Protein AF-A0A7C6LHP3-F1 (afdb_monomer_lite)

Foldseek 3Di:
DQLQVVCVVVPDDDDDDDDDPVVVVVVCQVLQPAPVQAEDDWDADPQAIEHAQADVVVVVVCNVVVDQFRYKGQHYHADCRRSHHDNHPDWTFIWTHRGHPDDTDGDDID

Sequence (110 aa):
MAYEKYLKENGLLVTSTTMRNDEYLSFKRSLGVPEKVWSCHTALIDGYIFEGHLPVDLLAGVIDKRPEIAGIALPDMPSGSPGMPGEKTEEWIIWSFVGPDEEPVEYLRM

pLDDT: mean 95.41, std 2.58, range [79.38, 98.38]

Radius of gyration: 13.17 Å; chains: 1; bounding box: 33×33×33 Å

Secondary structure (DSSP, 8-state):
-HHHHHHHHTT---------HHHHHHHHHHTT--GGG-BS-EEEETTEEEESS--HHHHHHHHHH--SSSEEE--B--TTSTTS-S---S--EEEEESSTTSPPEEEEE-

Structure (mmCIF, N/CA/C/O backbone):
data_AF-A0A7C6LHP3-F1
#
_entry.id   AF-A0A7C6LHP3-F1
#
loop_
_atom_site.group_PDB
_atom_site.id
_atom_site.type_symbol
_atom_site.label_atom_id
_atom_site.label_alt_id
_atom_site.label_comp_id
_atom_site.label_asym_id
_atom_site.label_entity_id
_atom_site.label_seq_id
_atom_site.pdbx_PDB_ins_code
_atom_site.Cartn_x
_atom_site.Cartn_y
_atom_site.Cartn_z
_atom_site.occupancy
_atom_site.B_iso_or_equiv
_atom_site.auth_seq_id
_atom_site.auth_comp_id
_atom_site.auth_asym_id
_atom_site.auth_atom_id
_atom_site.pdbx_PDB_model_num
ATOM 1 N N . MET A 1 1 ? 9.411 1.121 11.299 1.00 79.38 1 MET A N 1
ATOM 2 C CA . MET A 1 1 ? 9.314 2.120 10.195 1.00 79.38 1 MET A CA 1
ATOM 3 C C . MET A 1 1 ? 8.373 3.264 10.600 1.00 79.38 1 MET A C 1
ATOM 5 O O . MET A 1 1 ? 7.560 3.050 11.490 1.00 79.38 1 MET A O 1
ATOM 9 N N . ALA A 1 2 ? 8.458 4.465 10.006 1.00 92.25 2 ALA A N 1
ATOM 10 C CA . ALA A 1 2 ? 7.548 5.580 10.335 1.00 92.25 2 ALA A CA 1
ATOM 11 C C . ALA A 1 2 ? 6.076 5.269 9.997 1.00 92.25 2 ALA A C 1
ATOM 13 O O . ALA A 1 2 ? 5.194 5.533 10.809 1.00 92.25 2 ALA A O 1
ATOM 14 N N . TYR A 1 3 ? 5.822 4.616 8.860 1.00 94.50 3 TYR A N 1
ATOM 15 C CA . TYR A 1 3 ? 4.478 4.166 8.487 1.00 94.50 3 TYR A CA 1
ATOM 16 C C . TYR A 1 3 ? 3.913 3.103 9.441 1.00 94.50 3 TYR A C 1
ATOM 18 O O . TYR A 1 3 ? 2.785 3.212 9.904 1.00 94.50 3 TYR A O 1
ATOM 26 N N . GLU A 1 4 ? 4.727 2.123 9.842 1.00 94.94 4 GLU A N 1
ATOM 27 C CA . GLU A 1 4 ? 4.349 1.148 10.876 1.00 94.94 4 GLU A CA 1
ATOM 28 C C . GLU A 1 4 ? 3.922 1.831 12.185 1.00 94.94 4 GLU A C 1
ATOM 30 O O . GLU A 1 4 ? 2.945 1.417 12.808 1.00 94.94 4 GLU A O 1
ATOM 35 N N . LYS A 1 5 ? 4.648 2.874 12.611 1.00 95.06 5 LYS A N 1
ATOM 36 C CA . LYS A 1 5 ? 4.285 3.652 13.799 1.00 95.06 5 LYS A CA 1
ATOM 37 C C . LYS A 1 5 ? 2.924 4.329 13.608 1.00 95.06 5 LYS A C 1
ATOM 39 O O . LYS A 1 5 ? 2.075 4.189 14.481 1.00 95.06 5 LYS A O 1
ATOM 44 N N . TYR A 1 6 ? 2.707 4.974 12.462 1.00 96.25 6 TYR A N 1
ATOM 45 C CA . TYR A 1 6 ? 1.425 5.586 12.107 1.00 96.25 6 TYR A CA 1
ATOM 46 C C . TYR A 1 6 ? 0.264 4.580 12.169 1.00 96.25 6 TYR A C 1
ATOM 48 O O . TYR A 1 6 ? -0.756 4.868 12.790 1.00 96.25 6 TYR A O 1
ATOM 56 N N . LEU A 1 7 ? 0.425 3.376 11.609 1.00 96.00 7 LEU A N 1
ATOM 57 C CA . LEU A 1 7 ? -0.605 2.333 11.673 1.00 96.00 7 LEU A CA 1
ATOM 58 C C . LEU A 1 7 ? -0.927 1.930 13.123 1.00 96.00 7 LEU A C 1
ATOM 60 O O . LEU A 1 7 ? -2.096 1.845 13.496 1.00 96.00 7 LEU A O 1
ATOM 64 N N . LYS A 1 8 ? 0.098 1.733 13.964 1.00 96.25 8 LYS A N 1
ATOM 65 C CA . LYS A 1 8 ? -0.088 1.392 15.386 1.00 96.25 8 LYS A CA 1
ATOM 66 C C . LYS A 1 8 ? -0.784 2.508 16.168 1.00 96.25 8 LYS A C 1
ATOM 68 O O . LYS A 1 8 ? -1.652 2.223 16.986 1.00 96.25 8 LYS A O 1
ATOM 73 N N . GLU A 1 9 ? -0.432 3.768 15.914 1.00 96.62 9 GLU A N 1
ATOM 74 C CA . GLU A 1 9 ? -1.068 4.937 16.545 1.00 96.62 9 GLU A CA 1
ATOM 75 C C . GLU A 1 9 ? -2.546 5.082 16.153 1.00 96.62 9 GLU A C 1
ATOM 77 O O . GLU A 1 9 ? -3.341 5.582 16.943 1.00 96.62 9 GLU A O 1
ATOM 82 N N . ASN A 1 10 ? -2.929 4.568 14.983 1.00 96.69 10 ASN A N 1
ATOM 83 C CA . ASN A 1 10 ? -4.317 4.483 14.528 1.00 96.69 10 ASN A CA 1
ATOM 84 C C . ASN A 1 10 ? -5.019 3.176 14.952 1.00 96.69 10 ASN A C 1
ATOM 86 O O . ASN A 1 10 ? -6.082 2.843 14.437 1.00 96.69 10 ASN A O 1
ATOM 90 N N . GLY A 1 11 ? -4.444 2.426 15.898 1.00 94.94 11 GLY A N 1
ATOM 91 C CA . GLY A 1 11 ? -5.091 1.270 16.522 1.00 94.94 11 GLY A CA 1
ATOM 92 C C . GLY A 1 11 ? -4.949 -0.053 15.768 1.00 94.94 11 GLY A C 1
ATOM 93 O O . GLY A 1 11 ? -5.560 -1.040 16.179 1.00 94.94 11 GLY A O 1
ATOM 94 N N . LEU A 1 12 ? -4.139 -0.118 14.705 1.00 94.69 12 LEU A N 1
ATOM 95 C CA . LEU A 1 12 ? -3.868 -1.380 14.018 1.00 94.69 12 LEU A CA 1
ATOM 96 C C . LEU A 1 12 ? -2.828 -2.209 14.782 1.00 94.69 12 LEU A C 1
ATOM 98 O O . LEU A 1 12 ? -1.798 -1.708 15.242 1.00 94.69 12 LEU A O 1
ATOM 102 N N . LEU A 1 13 ? -3.058 -3.520 14.850 1.00 94.38 13 LEU A N 1
ATOM 103 C CA . LEU A 1 13 ? -2.038 -4.478 15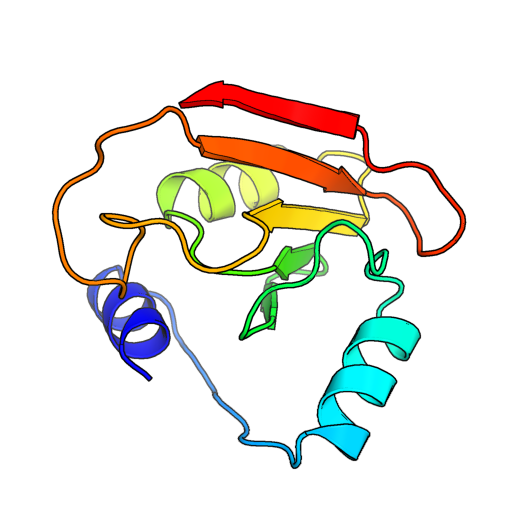.267 1.00 94.38 13 LEU A CA 1
ATOM 104 C C . LEU A 1 13 ? -1.115 -4.757 14.082 1.00 94.38 13 LEU A C 1
ATOM 106 O O . LEU A 1 13 ? -1.552 -5.286 13.064 1.00 94.38 13 LEU A O 1
ATOM 110 N N . VAL A 1 14 ? 0.162 -4.397 14.213 1.00 95.31 14 VAL A N 1
ATOM 111 C CA . VAL A 1 14 ? 1.129 -4.492 13.112 1.00 95.31 14 VAL A CA 1
ATOM 112 C C . VAL A 1 14 ? 2.288 -5.401 13.485 1.00 95.31 14 VAL A C 1
ATOM 114 O O . VAL A 1 14 ? 2.976 -5.176 14.484 1.00 95.31 14 VAL A O 1
ATOM 117 N N . THR A 1 15 ? 2.542 -6.385 12.626 1.00 95.44 15 THR A N 1
ATOM 118 C CA . THR A 1 15 ? 3.777 -7.169 12.598 1.00 95.44 15 THR A CA 1
ATOM 119 C C . THR A 1 15 ? 4.561 -6.785 11.351 1.00 95.44 15 THR A C 1
ATOM 121 O O . THR A 1 15 ? 4.008 -6.757 10.256 1.00 95.44 15 THR A O 1
ATOM 124 N N . SER A 1 16 ? 5.841 -6.463 11.518 1.00 93.56 16 SER A N 1
ATOM 125 C CA . SER A 1 16 ? 6.727 -6.060 10.428 1.00 93.56 16 SER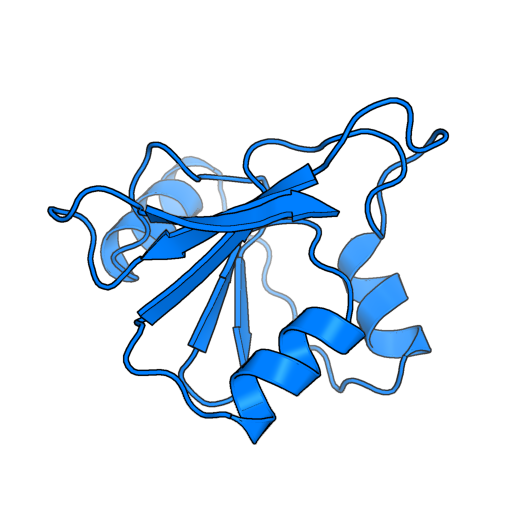 A CA 1
ATOM 126 C C . SER A 1 16 ? 7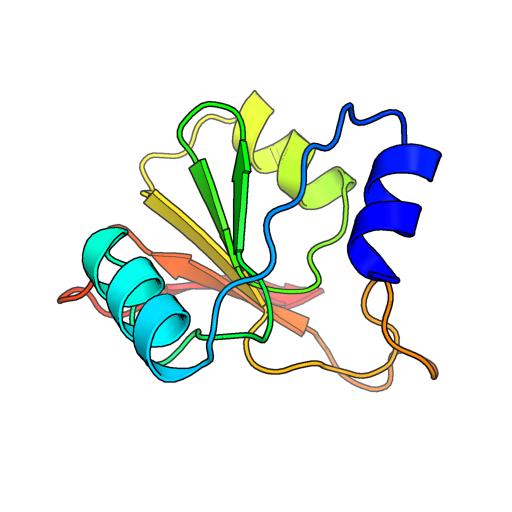.847 -7.080 10.245 1.00 93.56 16 SER A C 1
ATOM 128 O O . SER A 1 16 ? 8.300 -7.720 11.194 1.00 93.56 16 SER A O 1
ATOM 130 N N . THR A 1 17 ? 8.281 -7.263 9.002 1.00 94.81 17 THR A N 1
ATOM 131 C CA . THR A 1 17 ? 9.446 -8.079 8.648 1.00 94.81 17 THR A CA 1
ATOM 132 C C . THR A 1 17 ? 10.301 -7.277 7.685 1.00 94.81 17 THR A C 1
ATOM 134 O O . THR A 1 17 ? 9.807 -6.777 6.678 1.00 94.81 17 THR A O 1
ATOM 137 N N . THR A 1 18 ? 11.581 -7.125 8.014 1.00 94.12 18 THR A N 1
ATOM 138 C CA . THR A 1 18 ? 12.547 -6.459 7.139 1.00 94.12 18 THR A CA 1
ATOM 139 C C . THR A 1 18 ? 13.168 -7.497 6.219 1.00 94.12 18 THR A C 1
ATOM 141 O O . THR A 1 18 ? 13.729 -8.481 6.695 1.00 94.12 18 THR A O 1
ATOM 144 N N . MET A 1 19 ? 13.097 -7.249 4.916 1.00 94.06 19 MET A N 1
ATOM 145 C CA . MET A 1 19 ? 13.667 -8.109 3.878 1.00 94.06 19 MET A CA 1
ATOM 146 C C . MET A 1 19 ? 14.845 -7.405 3.204 1.00 94.06 19 MET A C 1
ATOM 148 O O . MET A 1 19 ? 14.932 -6.172 3.205 1.00 94.06 19 MET A O 1
ATOM 152 N N . ARG A 1 20 ? 15.758 -8.179 2.607 1.00 95.94 20 ARG A N 1
ATOM 153 C CA . ARG A 1 20 ? 16.776 -7.599 1.715 1.00 95.94 20 ARG A CA 1
ATOM 154 C C . ARG A 1 20 ? 16.105 -7.113 0.429 1.00 95.94 20 ARG A C 1
ATOM 156 O O . ARG A 1 20 ? 15.051 -7.612 0.057 1.00 95.94 20 ARG A O 1
ATOM 163 N N . ASN A 1 21 ? 16.704 -6.147 -0.263 1.00 93.25 21 ASN A N 1
ATOM 164 C CA . ASN A 1 21 ? 16.053 -5.511 -1.413 1.00 93.25 21 ASN A CA 1
ATOM 165 C C . ASN A 1 21 ? 15.694 -6.510 -2.533 1.00 93.25 21 ASN A C 1
ATOM 167 O O . ASN A 1 21 ? 14.576 -6.512 -3.024 1.00 93.25 21 ASN A O 1
ATOM 171 N N . ASP A 1 22 ? 16.614 -7.401 -2.905 1.00 94.81 22 ASP A N 1
ATOM 172 C CA . ASP A 1 22 ? 16.400 -8.451 -3.913 1.00 94.81 22 ASP A CA 1
ATOM 173 C C . ASP A 1 22 ? 15.261 -9.413 -3.541 1.00 94.81 22 ASP A C 1
ATOM 175 O O . ASP A 1 22 ? 14.401 -9.749 -4.362 1.00 94.81 22 ASP A O 1
ATOM 179 N N . GLU A 1 23 ? 15.242 -9.819 -2.275 1.00 96.06 23 GLU A N 1
ATOM 180 C CA . GLU A 1 23 ? 14.204 -10.660 -1.689 1.00 96.06 23 GLU A CA 1
ATOM 181 C C . GLU A 1 23 ? 12.847 -9.948 -1.705 1.00 96.06 23 GLU A C 1
ATOM 183 O O . GLU A 1 23 ? 11.836 -10.527 -2.094 1.00 96.06 23 GLU A O 1
ATOM 188 N N . TYR A 1 24 ? 12.840 -8.663 -1.363 1.00 96.00 24 TYR A N 1
ATOM 189 C CA . TYR A 1 24 ? 11.637 -7.857 -1.277 1.00 96.00 24 TYR A CA 1
ATOM 190 C C . TYR A 1 24 ? 11.002 -7.580 -2.645 1.00 96.00 24 TYR A C 1
ATOM 192 O O . TYR A 1 24 ? 9.789 -7.706 -2.804 1.00 96.00 24 TYR A O 1
ATOM 200 N N . LEU A 1 25 ? 11.809 -7.281 -3.667 1.00 95.19 25 LEU A N 1
ATOM 201 C CA . LEU A 1 25 ? 11.312 -7.143 -5.040 1.00 95.19 25 LEU A CA 1
ATOM 202 C C . LEU A 1 25 ? 10.731 -8.468 -5.555 1.00 95.19 25 LEU A C 1
ATOM 204 O O . LEU A 1 25 ? 9.716 -8.479 -6.249 1.00 95.19 25 LEU A O 1
ATOM 208 N N . SER A 1 26 ? 11.346 -9.597 -5.196 1.00 96.06 26 SER A N 1
ATOM 209 C CA . SER A 1 26 ? 10.812 -10.925 -5.524 1.00 96.06 26 SER A CA 1
ATOM 210 C C . SER A 1 26 ? 9.495 -11.199 -4.788 1.00 96.06 26 SER A C 1
ATOM 212 O O . SER A 1 26 ? 8.555 -11.724 -5.383 1.00 96.06 26 SER A O 1
ATOM 214 N N . PHE A 1 27 ? 9.391 -10.774 -3.527 1.00 96.44 27 PHE A N 1
ATOM 215 C CA . PHE A 1 27 ? 8.172 -10.872 -2.731 1.00 96.44 27 PHE A CA 1
ATOM 216 C C . PHE A 1 27 ? 7.016 -10.067 -3.343 1.00 96.44 27 PHE A C 1
ATOM 218 O O . PHE A 1 27 ? 5.943 -10.627 -3.560 1.00 96.44 27 PHE A O 1
ATOM 225 N N . LYS A 1 28 ? 7.239 -8.806 -3.735 1.00 96.19 28 LYS A N 1
ATOM 226 C CA . LYS A 1 28 ? 6.229 -7.986 -4.434 1.00 96.19 28 LYS A CA 1
ATOM 227 C C . LYS A 1 28 ? 5.696 -8.646 -5.703 1.00 96.19 28 LYS A C 1
ATOM 229 O O . LYS A 1 28 ? 4.486 -8.681 -5.914 1.00 96.19 28 LYS A O 1
ATOM 234 N N . ARG A 1 29 ? 6.590 -9.213 -6.522 1.00 95.62 29 ARG A N 1
ATOM 235 C CA . ARG A 1 29 ? 6.197 -9.967 -7.724 1.00 95.62 29 ARG A CA 1
ATOM 236 C C . ARG A 1 29 ? 5.353 -11.183 -7.367 1.00 95.62 29 ARG A C 1
ATOM 238 O O . ARG A 1 29 ? 4.343 -11.425 -8.012 1.00 95.62 29 ARG A O 1
ATOM 245 N N . SER A 1 30 ? 5.735 -11.916 -6.320 1.00 95.50 30 SER A N 1
ATOM 246 C CA . SER A 1 30 ? 4.975 -13.087 -5.863 1.00 95.50 30 SER A CA 1
ATOM 247 C C . SER A 1 30 ? 3.580 -12.739 -5.331 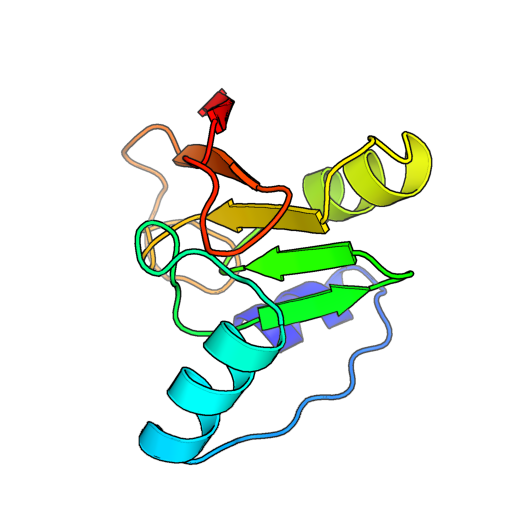1.00 95.50 30 SER A C 1
ATOM 249 O O . SER A 1 30 ? 2.674 -13.558 -5.435 1.00 95.50 30 SER A O 1
ATOM 251 N N . LEU A 1 31 ? 3.395 -11.518 -4.817 1.00 95.94 31 LEU A N 1
ATOM 252 C CA . LEU A 1 31 ? 2.092 -10.974 -4.428 1.00 95.94 31 LEU A CA 1
ATOM 253 C C . LEU A 1 31 ? 1.267 -10.465 -5.619 1.00 95.94 31 LEU A C 1
ATOM 255 O O . LEU A 1 31 ? 0.110 -10.100 -5.440 1.00 95.94 31 LEU A O 1
ATOM 259 N N . GLY A 1 32 ? 1.842 -10.410 -6.820 1.00 95.81 32 GLY A N 1
ATOM 260 C CA . GLY A 1 32 ? 1.155 -9.894 -7.997 1.00 95.81 32 GLY A CA 1
ATOM 261 C C . GLY A 1 32 ? 1.023 -8.371 -8.026 1.00 95.81 32 GLY A C 1
ATOM 262 O O . GLY A 1 32 ? 0.145 -7.863 -8.716 1.00 95.81 32 GLY A O 1
ATOM 263 N N . VAL A 1 33 ? 1.864 -7.634 -7.291 1.00 97.31 33 VAL A N 1
ATOM 264 C CA . VAL A 1 33 ? 1.858 -6.163 -7.332 1.00 97.31 33 VAL A CA 1
ATOM 265 C C . VAL A 1 33 ? 2.513 -5.694 -8.635 1.00 97.31 33 VAL A C 1
ATOM 267 O O . VAL A 1 33 ? 3.699 -5.986 -8.831 1.00 97.31 33 VAL A O 1
ATOM 270 N N . PRO A 1 34 ? 1.815 -4.940 -9.504 1.00 97.19 34 PRO A N 1
ATOM 271 C CA . PRO A 1 34 ? 2.397 -4.433 -10.744 1.00 97.19 34 PRO A CA 1
ATOM 272 C C . PRO A 1 34 ? 3.586 -3.510 -10.478 1.00 97.19 34 PRO A C 1
ATOM 274 O O . PRO A 1 34 ? 3.510 -2.618 -9.633 1.00 97.19 34 PRO A O 1
ATOM 277 N N . GLU A 1 35 ? 4.675 -3.674 -11.236 1.00 95.75 35 GLU A N 1
ATOM 278 C CA . GLU A 1 35 ? 5.914 -2.904 -11.016 1.00 95.75 35 GLU A CA 1
ATOM 279 C C . GLU A 1 35 ? 5.703 -1.386 -11.135 1.00 95.75 35 GLU A C 1
ATOM 281 O O . GLU A 1 35 ? 6.377 -0.605 -10.466 1.00 95.75 35 GLU A O 1
ATOM 286 N N . LYS A 1 36 ? 4.719 -0.964 -11.940 1.00 95.81 36 LYS A N 1
ATOM 287 C CA . LYS A 1 36 ? 4.364 0.446 -12.171 1.00 95.81 36 LYS A CA 1
ATOM 288 C C . LYS A 1 36 ? 3.866 1.177 -10.925 1.00 95.81 36 LYS A C 1
ATOM 290 O O . LYS A 1 36 ? 3.873 2.402 -10.916 1.00 95.81 36 LYS A O 1
ATOM 295 N N . VAL A 1 37 ? 3.404 0.445 -9.912 1.00 97.19 37 VAL A N 1
ATOM 296 C CA . VAL A 1 37 ? 2.817 1.031 -8.699 1.00 97.19 37 VAL A CA 1
ATOM 297 C C . VAL A 1 37 ? 3.603 0.692 -7.438 1.00 97.19 37 VAL A C 1
ATOM 299 O O . VAL A 1 37 ? 3.086 0.817 -6.332 1.00 97.19 37 VAL A O 1
ATOM 302 N N . TRP A 1 38 ? 4.857 0.261 -7.588 1.00 97.00 38 TRP A N 1
ATOM 303 C CA . TRP A 1 38 ? 5.691 -0.092 -6.448 1.00 97.00 38 TRP A CA 1
ATOM 304 C C . TRP A 1 38 ? 6.051 1.102 -5.560 1.00 97.00 38 TRP A C 1
ATOM 306 O O . TRP A 1 38 ? 6.269 2.228 -6.002 1.00 97.00 38 TRP A O 1
ATOM 316 N N . SER A 1 39 ? 6.166 0.796 -4.274 1.00 95.81 39 SER A N 1
ATOM 317 C CA . SER A 1 39 ? 6.591 1.678 -3.197 1.00 95.81 39 SER A CA 1
ATOM 318 C C . SER A 1 39 ? 7.551 0.937 -2.249 1.00 95.81 39 SER A C 1
ATOM 320 O O . SER A 1 39 ? 7.932 -0.223 -2.456 1.00 95.81 39 SER A O 1
ATOM 322 N N . CYS A 1 40 ? 7.981 1.606 -1.181 1.00 94.50 40 CYS A N 1
ATOM 323 C CA . CYS A 1 40 ? 9.028 1.128 -0.281 1.00 94.50 40 CYS A CA 1
ATOM 324 C C . CYS A 1 40 ? 8.580 0.005 0.672 1.00 94.50 40 CYS A C 1
ATOM 326 O O . CYS A 1 40 ? 9.421 -0.758 1.142 1.00 94.50 40 CYS A O 1
ATOM 328 N N . HIS A 1 41 ? 7.282 -0.141 0.944 1.00 95.62 41 HIS A N 1
ATOM 329 C CA . HIS A 1 41 ? 6.722 -1.180 1.817 1.00 95.62 41 HIS A CA 1
ATOM 330 C C . HIS A 1 41 ? 5.367 -1.680 1.283 1.00 95.62 41 HIS A C 1
ATOM 332 O O . HIS A 1 41 ? 4.691 -0.976 0.534 1.00 95.62 41 HIS A O 1
ATOM 338 N N . THR A 1 42 ? 4.991 -2.892 1.683 1.00 96.81 42 THR A N 1
ATOM 339 C CA . THR A 1 42 ? 3.716 -3.531 1.353 1.00 96.81 42 THR A CA 1
ATOM 340 C C . THR A 1 42 ? 3.089 -4.002 2.660 1.00 96.81 42 THR A C 1
ATOM 342 O O . THR A 1 42 ? 3.745 -4.681 3.452 1.00 96.81 42 THR A O 1
ATOM 345 N N . ALA A 1 43 ? 1.834 -3.640 2.899 1.00 96.88 43 ALA A N 1
ATOM 346 C CA . ALA A 1 43 ? 1.025 -4.143 3.997 1.00 96.88 43 ALA A CA 1
ATOM 347 C C . ALA A 1 43 ? -0.003 -5.146 3.460 1.00 96.88 43 ALA A C 1
ATOM 349 O O . ALA A 1 43 ? -0.637 -4.917 2.434 1.00 96.88 43 ALA A O 1
ATOM 350 N N . LEU A 1 44 ? -0.165 -6.264 4.165 1.00 97.12 44 LEU A N 1
ATOM 351 C CA . LEU A 1 44 ? -1.173 -7.279 3.868 1.00 97.12 44 LEU A CA 1
ATOM 352 C C . LEU A 1 44 ? -2.207 -7.249 4.986 1.00 97.12 44 LEU A C 1
ATOM 354 O O . LEU A 1 44 ? -1.861 -7.496 6.143 1.00 97.12 44 LEU A O 1
ATOM 358 N N . ILE A 1 45 ? -3.455 -6.918 4.661 1.00 96.12 45 ILE A N 1
ATOM 359 C CA . ILE A 1 45 ? -4.526 -6.793 5.655 1.00 96.12 45 ILE A CA 1
ATOM 360 C C . ILE A 1 45 ? -5.791 -7.426 5.085 1.00 96.12 45 ILE A C 1
ATOM 362 O O . ILE A 1 45 ? -6.266 -7.024 4.029 1.00 96.12 45 ILE A O 1
ATOM 366 N N . ASP A 1 46 ? -6.335 -8.416 5.795 1.00 94.31 46 ASP A N 1
ATOM 367 C CA . ASP A 1 46 ? -7.638 -9.026 5.491 1.00 94.31 46 ASP A CA 1
ATOM 368 C C . ASP A 1 46 ? -7.786 -9.526 4.035 1.00 94.31 46 ASP A C 1
ATOM 370 O O . ASP A 1 46 ? -8.828 -9.387 3.397 1.00 94.31 46 ASP A O 1
ATOM 374 N N . GLY A 1 47 ? -6.699 -10.085 3.494 1.00 95.06 47 GLY A N 1
ATOM 375 C CA . GLY A 1 47 ? -6.631 -10.597 2.121 1.00 95.06 47 GLY A CA 1
ATOM 376 C C . GLY A 1 47 ? -6.324 -9.549 1.046 1.00 95.06 47 GLY A C 1
ATOM 377 O O . GLY A 1 47 ? -6.118 -9.938 -0.098 1.00 95.06 47 GLY A O 1
ATOM 378 N N . TYR A 1 48 ? -6.234 -8.263 1.397 1.00 98.00 48 TYR A N 1
ATOM 379 C CA . TYR A 1 48 ? -5.871 -7.182 0.478 1.00 98.00 48 TYR A CA 1
ATOM 380 C C . TYR A 1 48 ? -4.404 -6.783 0.589 1.00 98.00 48 TYR A C 1
ATOM 382 O O . TYR A 1 48 ? -3.783 -6.870 1.656 1.00 98.00 48 TYR A O 1
ATOM 390 N N . ILE A 1 49 ? -3.880 -6.282 -0.528 1.00 98.31 49 ILE A N 1
ATOM 391 C CA . ILE A 1 49 ? -2.541 -5.715 -0.634 1.00 98.31 49 ILE A CA 1
ATOM 392 C C . ILE A 1 49 ? -2.631 -4.186 -0.606 1.00 98.31 49 ILE A C 1
ATOM 394 O O . ILE A 1 49 ? -3.359 -3.568 -1.379 1.00 98.31 49 ILE A O 1
ATOM 398 N N . PHE A 1 50 ? -1.857 -3.572 0.279 1.00 98.19 50 PHE A N 1
ATOM 399 C CA . PHE A 1 50 ? -1.754 -2.127 0.427 1.00 98.19 50 PHE A CA 1
ATOM 400 C C . PHE A 1 50 ? -0.305 -1.714 0.212 1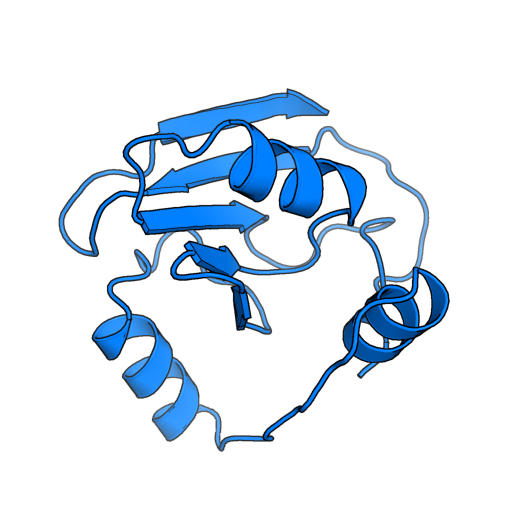.00 98.19 50 PHE A C 1
ATOM 402 O O . PHE A 1 50 ? 0.578 -2.023 1.011 1.00 98.19 50 PHE A O 1
ATOM 409 N N . GLU A 1 51 ? -0.058 -1.059 -0.909 1.00 97.94 51 GLU A N 1
ATOM 410 C CA . GLU A 1 51 ? 1.277 -0.747 -1.391 1.00 97.94 51 GLU A CA 1
ATOM 411 C C . GLU A 1 51 ? 1.601 0.730 -1.125 1.00 97.94 51 GLU A C 1
ATOM 413 O O . GLU A 1 51 ? 0.935 1.631 -1.634 1.00 97.94 51 GLU A O 1
ATOM 418 N N . GLY A 1 52 ? 2.626 0.979 -0.310 1.00 97.06 52 GLY A N 1
ATOM 419 C CA . GLY A 1 52 ? 3.079 2.327 0.028 1.00 97.06 52 GLY A CA 1
ATOM 420 C C . GLY A 1 52 ? 2.294 3.044 1.128 1.00 97.06 52 GLY A C 1
ATOM 421 O O . GLY A 1 52 ? 1.533 2.459 1.898 1.00 97.06 52 GLY A O 1
ATOM 422 N N . HIS A 1 53 ? 2.530 4.353 1.218 1.00 97.12 53 HIS A N 1
ATOM 423 C CA . HIS A 1 53 ? 2.152 5.210 2.345 1.00 97.12 53 HIS A CA 1
ATOM 424 C C . HIS A 1 53 ? 0.665 5.615 2.331 1.00 97.12 53 HIS A C 1
ATOM 426 O O . HIS A 1 53 ? 0.319 6.785 2.195 1.00 97.12 53 HIS A O 1
ATOM 432 N N . LEU A 1 54 ? -0.237 4.645 2.465 1.00 97.06 54 LEU A N 1
ATOM 433 C CA . LEU A 1 54 ? -1.684 4.860 2.364 1.00 97.06 54 LEU A CA 1
ATOM 434 C C . LEU A 1 54 ? -2.315 5.302 3.707 1.00 97.06 54 LEU A C 1
ATOM 436 O O . LEU A 1 54 ? -1.990 4.729 4.749 1.00 97.06 54 LEU A O 1
ATOM 440 N N . PRO A 1 55 ? -3.243 6.276 3.734 1.00 96.56 55 PRO A N 1
ATOM 441 C CA . PRO A 1 55 ? -3.969 6.646 4.956 1.00 96.56 55 PRO A CA 1
ATOM 442 C C . PRO A 1 55 ? -4.837 5.506 5.503 1.00 96.56 55 PRO A C 1
ATOM 444 O O . PRO A 1 55 ? -5.449 4.776 4.725 1.00 96.56 55 PRO A O 1
ATOM 447 N N . VAL A 1 56 ? -4.959 5.378 6.831 1.00 96.88 56 VAL A N 1
ATOM 448 C CA . VAL A 1 56 ? -5.752 4.292 7.450 1.00 96.88 56 VAL A CA 1
ATOM 449 C C . VAL A 1 56 ? -7.224 4.301 7.050 1.00 96.88 56 VAL A C 1
ATOM 451 O O . VAL A 1 56 ? -7.800 3.231 6.876 1.00 96.88 56 VAL A O 1
ATOM 454 N N . ASP A 1 57 ? -7.813 5.477 6.830 1.00 95.94 57 ASP A N 1
ATOM 455 C CA . ASP A 1 57 ? -9.214 5.605 6.409 1.00 95.94 57 ASP A CA 1
ATOM 456 C C . ASP A 1 57 ? -9.453 4.945 5.047 1.00 95.94 57 ASP A C 1
ATOM 458 O O . ASP A 1 57 ? -10.504 4.354 4.794 1.00 95.94 57 ASP A O 1
ATOM 462 N N . LEU A 1 58 ? -8.445 4.998 4.174 1.00 96.69 58 LEU A N 1
ATOM 463 C CA . LEU A 1 58 ? -8.489 4.365 2.867 1.00 96.69 58 LEU A CA 1
ATOM 464 C C . LEU A 1 58 ? -8.357 2.840 2.978 1.00 96.69 58 LEU A C 1
ATOM 466 O O . LEU A 1 58 ? -9.091 2.120 2.301 1.00 96.69 58 LEU A O 1
ATOM 470 N N . LEU A 1 59 ? -7.486 2.350 3.870 1.00 97.19 59 LEU A N 1
ATOM 471 C CA . LEU A 1 59 ? -7.385 0.917 4.178 1.00 97.19 59 LEU A CA 1
ATOM 472 C C . LEU A 1 59 ? -8.728 0.386 4.697 1.00 97.19 59 LEU A C 1
ATOM 474 O O . LEU A 1 59 ? -9.250 -0.604 4.187 1.00 97.19 59 LEU A O 1
ATOM 478 N N . ALA A 1 60 ? -9.312 1.088 5.673 1.00 96.56 60 ALA A N 1
ATOM 479 C CA . ALA A 1 60 ? -10.597 0.744 6.268 1.00 96.56 60 ALA A CA 1
ATOM 480 C C . ALA A 1 60 ? -11.720 0.741 5.223 1.00 96.56 60 ALA A C 1
ATOM 482 O O . ALA A 1 60 ? -12.514 -0.194 5.183 1.00 96.56 60 ALA A O 1
ATOM 483 N N . GLY A 1 61 ? -11.749 1.735 4.330 1.00 97.06 61 GLY A N 1
ATOM 484 C CA . GLY A 1 61 ? -12.734 1.807 3.254 1.00 97.06 61 GLY A CA 1
ATOM 485 C C . GLY A 1 61 ? -12.660 0.638 2.266 1.00 97.06 61 GLY A C 1
ATOM 486 O O . GLY A 1 61 ? -13.702 0.173 1.810 1.00 97.06 61 GLY A O 1
ATOM 487 N N . VAL A 1 62 ? -11.460 0.142 1.940 1.00 97.62 62 VAL A N 1
ATOM 488 C CA . VAL A 1 62 ? -11.298 -1.063 1.103 1.00 97.62 62 VAL A CA 1
ATOM 489 C C . VAL A 1 62 ? -11.774 -2.309 1.848 1.00 97.62 62 VAL A C 1
ATOM 491 O O . VAL A 1 62 ? -12.522 -3.105 1.285 1.00 97.62 62 VAL A O 1
ATOM 494 N N . ILE A 1 63 ? -11.397 -2.460 3.118 1.00 97.12 63 ILE A N 1
ATOM 495 C CA . ILE A 1 63 ? -11.777 -3.620 3.939 1.00 97.12 63 ILE A CA 1
ATOM 496 C C . ILE A 1 63 ? -13.296 -3.687 4.153 1.00 97.12 63 ILE A C 1
ATOM 498 O O . ILE A 1 63 ? -13.873 -4.770 4.096 1.00 97.12 63 ILE A O 1
ATOM 502 N N . ASP A 1 64 ? -13.945 -2.541 4.362 1.00 97.50 64 ASP A N 1
ATOM 503 C CA . ASP A 1 64 ? -15.394 -2.441 4.559 1.00 97.50 64 ASP A CA 1
ATOM 504 C C . ASP A 1 64 ? -16.170 -2.734 3.267 1.00 97.50 64 ASP A C 1
ATOM 506 O O . ASP A 1 64 ? -17.079 -3.563 3.246 1.00 97.50 64 ASP A O 1
ATOM 510 N N . LYS A 1 65 ? -15.774 -2.102 2.155 1.00 97.38 65 LYS A N 1
ATOM 511 C CA . LYS A 1 65 ? -16.481 -2.238 0.871 1.00 97.38 65 LYS A CA 1
ATOM 512 C C . LYS A 1 65 ? -16.197 -3.549 0.148 1.00 97.38 65 LYS A C 1
ATOM 514 O O . LYS A 1 65 ? -16.976 -3.919 -0.725 1.00 97.38 65 LYS A O 1
ATOM 519 N N . ARG A 1 66 ? -15.077 -4.206 0.464 1.00 96.75 66 ARG A N 1
ATOM 520 C CA . ARG A 1 66 ? -14.587 -5.427 -0.192 1.00 96.75 66 ARG A CA 1
ATOM 521 C C . ARG A 1 66 ? -14.657 -5.369 -1.734 1.00 96.75 66 ARG A C 1
ATOM 523 O O . ARG A 1 66 ? -15.309 -6.218 -2.343 1.00 96.75 66 ARG A O 1
ATOM 530 N N . PRO A 1 67 ? -14.032 -4.374 -2.393 1.00 97.19 67 PRO A N 1
ATOM 531 C CA . PRO A 1 67 ? -14.028 -4.306 -3.852 1.00 97.19 67 PRO A CA 1
ATOM 532 C C . PRO A 1 67 ? -13.321 -5.523 -4.471 1.00 97.19 67 PRO A C 1
ATOM 534 O O . PRO A 1 67 ? -12.440 -6.125 -3.852 1.00 97.19 67 PRO A O 1
ATOM 537 N N . GLU A 1 68 ? -13.687 -5.852 -5.712 1.00 96.69 68 GLU A N 1
ATOM 538 C CA . GLU A 1 68 ? -13.104 -6.948 -6.499 1.00 96.69 68 GLU A CA 1
ATOM 539 C C . GLU A 1 68 ? -11.745 -6.531 -7.094 1.00 96.69 68 GLU A C 1
ATOM 541 O O . GLU A 1 68 ? -11.587 -6.334 -8.294 1.00 96.69 68 GLU A O 1
ATOM 546 N N . ILE A 1 69 ? -10.771 -6.312 -6.209 1.00 97.50 69 ILE A N 1
ATOM 547 C CA . ILE A 1 69 ? -9.380 -5.956 -6.515 1.00 97.50 69 ILE A CA 1
ATOM 548 C C . ILE A 1 69 ? -8.442 -6.776 -5.628 1.00 97.50 69 ILE A C 1
ATOM 550 O O . ILE A 1 69 ? -8.832 -7.209 -4.545 1.00 97.50 69 ILE A O 1
ATOM 554 N N . ALA A 1 70 ? -7.191 -6.952 -6.048 1.00 97.69 70 ALA A N 1
ATOM 555 C CA . ALA A 1 70 ? -6.160 -7.548 -5.200 1.00 97.69 70 ALA A CA 1
ATOM 556 C C . ALA A 1 70 ? -5.598 -6.528 -4.199 1.00 97.69 70 ALA A C 1
ATOM 558 O O . ALA A 1 70 ? -5.256 -6.872 -3.065 1.00 97.69 70 ALA A O 1
ATOM 559 N N . GLY A 1 71 ? -5.518 -5.259 -4.599 1.00 98.06 71 GLY A N 1
ATOM 560 C CA . GLY A 1 71 ? -4.974 -4.221 -3.741 1.00 98.06 71 GLY A CA 1
ATOM 561 C C . GLY A 1 71 ? -5.065 -2.813 -4.298 1.00 98.06 71 GLY A C 1
ATOM 562 O O . GLY A 1 71 ? -5.527 -2.585 -5.418 1.00 98.06 71 GLY A O 1
ATOM 563 N N . ILE A 1 72 ? -4.599 -1.871 -3.480 1.00 98.38 72 ILE A N 1
ATOM 564 C CA . ILE A 1 72 ? -4.394 -0.474 -3.858 1.00 98.38 72 ILE A CA 1
ATOM 565 C C . ILE A 1 72 ? -2.964 -0.032 -3.559 1.00 98.38 72 ILE A C 1
ATOM 567 O O . ILE A 1 72 ? -2.298 -0.584 -2.681 1.00 98.38 72 ILE A O 1
ATOM 571 N N . ALA A 1 73 ? -2.503 0.982 -4.280 1.00 98.19 73 ALA A N 1
ATOM 572 C CA . ALA A 1 73 ? -1.144 1.476 -4.215 1.00 98.19 73 ALA A CA 1
ATOM 573 C C . ALA A 1 73 ? -1.079 3.002 -4.242 1.00 98.19 73 ALA A C 1
ATOM 575 O O . ALA A 1 73 ? -1.773 3.651 -5.029 1.00 98.19 73 ALA A O 1
ATOM 576 N N . LEU A 1 74 ? -0.188 3.553 -3.420 1.00 97.75 74 LEU A N 1
ATOM 577 C CA . LEU A 1 74 ? 0.375 4.886 -3.586 1.00 97.75 74 LEU A CA 1
ATOM 578 C C . LEU A 1 74 ? 1.840 4.716 -4.022 1.00 97.75 74 LEU A C 1
ATOM 580 O O . LEU A 1 74 ? 2.680 4.404 -3.171 1.00 97.75 74 LEU A O 1
ATOM 584 N N . PRO A 1 75 ? 2.142 4.872 -5.325 1.00 96.19 75 PRO A N 1
ATOM 585 C CA . PRO A 1 75 ? 3.485 4.663 -5.853 1.00 96.19 75 PRO A CA 1
ATOM 586 C C . PRO A 1 75 ? 4.504 5.626 -5.242 1.00 96.19 75 PRO A C 1
ATOM 588 O O . PRO A 1 75 ? 4.153 6.706 -4.759 1.00 96.19 75 PRO A O 1
ATOM 591 N N . ASP A 1 76 ? 5.776 5.237 -5.301 1.00 93.56 76 ASP A N 1
ATOM 592 C CA . ASP A 1 76 ? 6.895 6.022 -4.780 1.00 93.56 76 ASP A CA 1
ATOM 593 C C . ASP A 1 76 ? 6.732 6.348 -3.284 1.00 93.56 76 ASP A C 1
ATOM 595 O O . ASP A 1 76 ? 6.406 5.476 -2.476 1.00 93.56 76 ASP A O 1
ATOM 599 N N . MET A 1 77 ? 7.047 7.578 -2.877 1.00 93.31 77 MET A N 1
ATOM 600 C CA . MET A 1 77 ? 6.998 8.046 -1.491 1.00 93.31 77 MET A CA 1
ATOM 601 C C . MET A 1 77 ? 6.673 9.552 -1.454 1.00 93.31 77 MET A C 1
ATOM 603 O O . MET A 1 77 ? 7.547 10.363 -1.127 1.00 93.31 77 MET A O 1
ATOM 607 N N . PRO A 1 78 ? 5.451 9.964 -1.838 1.00 93.75 78 PRO A N 1
ATOM 608 C CA . PRO A 1 78 ? 5.109 11.378 -1.945 1.00 93.75 78 PRO A CA 1
ATOM 609 C C . PRO A 1 78 ? 5.153 12.085 -0.583 1.00 93.75 78 PRO A C 1
ATOM 611 O O . PRO A 1 78 ? 4.789 11.519 0.453 1.00 93.75 78 PRO A O 1
ATOM 614 N N . SER A 1 79 ? 5.587 13.348 -0.592 1.00 93.31 79 SER A N 1
ATOM 615 C CA . SER A 1 79 ? 5.650 14.207 0.599 1.00 93.31 79 SER A CA 1
ATOM 616 C C . SER A 1 79 ? 4.280 14.359 1.264 1.00 93.31 79 SER A C 1
ATOM 618 O O . SER A 1 79 ? 3.243 14.403 0.596 1.00 93.31 79 SER A O 1
ATOM 620 N N . GLY A 1 80 ? 4.277 14.427 2.596 1.00 93.06 80 GLY A N 1
ATOM 621 C CA . GLY A 1 80 ? 3.066 14.555 3.408 1.00 93.06 80 GLY A CA 1
ATOM 622 C C . GLY A 1 80 ? 2.198 13.296 3.487 1.00 93.06 80 GLY A C 1
ATOM 623 O O . GLY A 1 80 ? 1.203 13.302 4.214 1.00 93.06 80 GLY A O 1
ATOM 624 N N . SER A 1 81 ? 2.542 12.220 2.768 1.00 95.19 81 SER A N 1
ATOM 625 C CA . SER A 1 81 ? 1.878 10.927 2.954 1.00 95.19 81 SER A CA 1
ATOM 626 C C . SER A 1 81 ? 2.203 10.354 4.341 1.00 95.19 81 SER A C 1
ATOM 628 O O . SER A 1 81 ? 3.245 10.678 4.918 1.00 95.19 81 SER A O 1
ATOM 630 N N . PRO A 1 82 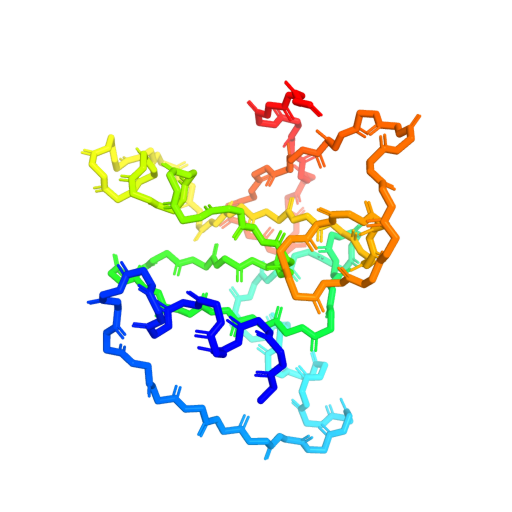? 1.325 9.531 4.939 1.00 95.25 82 PRO A N 1
ATOM 631 C CA . PRO A 1 82 ? 1.547 8.987 6.272 1.00 95.25 82 PRO A CA 1
ATOM 632 C C . PRO A 1 82 ? 2.930 8.354 6.457 1.00 95.25 82 PRO A C 1
ATOM 634 O O . PRO A 1 82 ? 3.309 7.425 5.756 1.00 95.25 82 PRO A O 1
ATOM 637 N N . GLY A 1 83 ? 3.705 8.832 7.430 1.00 92.44 83 GLY A N 1
ATOM 638 C CA . GLY A 1 83 ? 5.068 8.347 7.675 1.00 92.44 83 GLY A CA 1
ATOM 639 C C . GLY A 1 83 ? 6.147 8.928 6.749 1.00 92.44 83 GLY A C 1
ATOM 640 O O . GLY A 1 83 ? 7.318 8.613 6.959 1.00 92.44 83 GLY A O 1
ATOM 641 N N . MET A 1 84 ? 5.788 9.787 5.792 1.00 95.25 84 MET A N 1
ATOM 642 C CA . MET A 1 84 ? 6.715 10.625 5.030 1.00 95.25 84 MET A CA 1
ATOM 643 C C . MET A 1 84 ? 6.771 12.045 5.614 1.00 95.25 84 MET A C 1
ATOM 645 O O . MET A 1 84 ? 5.777 12.534 6.152 1.00 95.25 84 MET A O 1
ATOM 649 N N . PRO A 1 85 ? 7.933 12.718 5.559 1.00 92.25 85 PRO A N 1
ATOM 650 C CA . PRO A 1 85 ? 8.063 14.096 6.009 1.00 92.25 85 PRO A CA 1
ATOM 651 C C . PRO A 1 85 ? 7.414 15.074 5.017 1.00 92.25 85 PRO A C 1
ATOM 653 O O . PRO A 1 85 ? 7.051 14.705 3.899 1.00 92.25 85 PRO A O 1
ATOM 656 N N . GLY A 1 86 ? 7.350 16.342 5.421 1.00 93.12 86 GLY A N 1
ATOM 657 C CA . GLY A 1 86 ? 6.879 17.442 4.584 1.00 93.12 86 GLY A CA 1
ATOM 658 C C . GLY A 1 86 ? 5.360 17.584 4.554 1.00 93.12 86 GLY A C 1
ATOM 659 O O . GLY A 1 86 ? 4.632 16.889 5.260 1.00 93.12 86 GLY A O 1
ATOM 660 N N . GLU A 1 87 ? 4.898 18.533 3.749 1.00 91.69 87 GLU A N 1
ATOM 661 C CA . GLU A 1 87 ? 3.477 18.785 3.526 1.00 91.69 87 GLU A CA 1
ATOM 662 C C . GLU A 1 87 ? 3.037 18.173 2.200 1.00 91.69 87 GLU A C 1
ATOM 664 O O . GLU A 1 87 ? 3.847 17.915 1.301 1.00 91.69 87 GLU A O 1
ATOM 669 N N . LYS A 1 88 ? 1.734 17.935 2.084 1.00 91.50 88 LYS A N 1
ATOM 670 C CA . LYS A 1 88 ? 1.126 17.514 0.834 1.00 91.50 88 LYS A CA 1
ATOM 671 C C . LYS A 1 88 ? 1.047 18.709 -0.113 1.00 91.50 88 LYS A C 1
ATOM 673 O O . LYS A 1 88 ? 0.294 19.645 0.139 1.00 91.50 88 LYS A O 1
ATOM 678 N N . THR A 1 89 ? 1.810 18.659 -1.197 1.00 89.50 89 THR A N 1
ATOM 679 C CA . THR A 1 89 ? 1.859 19.728 -2.209 1.00 89.50 89 THR A CA 1
ATOM 680 C C . THR A 1 89 ? 1.141 19.370 -3.505 1.00 89.50 89 THR A C 1
ATOM 682 O O . THR A 1 89 ? 0.860 20.257 -4.304 1.00 89.50 89 THR A O 1
ATOM 685 N N . GLU A 1 90 ? 0.852 18.087 -3.717 1.00 87.38 90 GLU A N 1
ATOM 686 C CA . GLU A 1 90 ? 0.241 17.552 -4.934 1.00 87.38 90 GLU A CA 1
ATOM 687 C C . GLU A 1 90 ? -0.861 16.547 -4.580 1.00 87.38 90 GLU A C 1
ATOM 689 O O . GLU A 1 90 ? -0.899 16.015 -3.463 1.00 87.38 90 GLU A O 1
ATOM 694 N N . GLU A 1 91 ? -1.762 16.293 -5.531 1.00 92.81 91 GLU A N 1
ATOM 695 C CA . GLU A 1 91 ? -2.757 15.228 -5.397 1.00 92.81 91 GLU A CA 1
ATOM 696 C C . GLU A 1 91 ? -2.071 13.861 -5.384 1.00 92.81 91 GLU A C 1
ATOM 698 O O . GLU A 1 91 ? -1.176 13.571 -6.180 1.00 92.81 91 GLU A O 1
ATOM 703 N N . TRP A 1 92 ? -2.527 12.990 -4.495 1.00 94.88 92 TRP A N 1
ATOM 704 C CA . TRP A 1 92 ? -2.139 11.592 -4.491 1.00 94.88 92 TRP A CA 1
ATOM 705 C C . TRP A 1 92 ? -3.089 10.825 -5.389 1.00 94.88 92 TRP A C 1
ATOM 707 O O . TRP A 1 92 ? -4.297 10.789 -5.150 1.00 94.88 92 TRP A O 1
ATOM 717 N N . ILE A 1 93 ? -2.524 10.192 -6.410 1.00 96.62 93 ILE A N 1
ATOM 718 C CA . ILE A 1 93 ? -3.251 9.273 -7.274 1.00 96.62 93 ILE A CA 1
ATOM 719 C C . ILE A 1 93 ? -3.086 7.879 -6.680 1.00 96.62 93 ILE A C 1
ATOM 721 O O . ILE A 1 93 ? -1.985 7.324 -6.660 1.00 96.62 93 ILE A O 1
ATOM 725 N N . ILE A 1 94 ? -4.186 7.337 -6.172 1.00 97.88 94 ILE A N 1
ATOM 726 C CA . ILE A 1 94 ? -4.258 5.967 -5.681 1.00 97.88 94 ILE A CA 1
ATOM 727 C C . ILE A 1 94 ? -4.634 5.076 -6.851 1.00 97.88 94 ILE A C 1
ATOM 729 O O . ILE A 1 94 ? -5.616 5.340 -7.543 1.00 97.88 94 ILE A O 1
ATOM 733 N N . TRP A 1 95 ? -3.885 4.001 -7.034 1.00 98.31 95 TRP A N 1
ATOM 734 C CA . TRP A 1 95 ? -4.124 3.010 -8.076 1.00 98.31 95 TRP A CA 1
ATOM 735 C C . TRP A 1 95 ? -4.700 1.747 -7.461 1.00 98.31 95 TRP A C 1
ATOM 737 O O . TRP A 1 95 ? -4.273 1.359 -6.378 1.00 98.31 95 TRP A O 1
ATOM 747 N N . SER A 1 96 ? -5.634 1.085 -8.131 1.00 98.12 96 SER A N 1
ATOM 748 C CA . SER A 1 96 ? -6.019 -0.288 -7.815 1.00 98.12 96 SER A CA 1
ATOM 749 C C . SER A 1 96 ? -5.436 -1.255 -8.836 1.00 98.12 96 SER A C 1
ATOM 751 O O . SER A 1 96 ? -5.140 -0.895 -9.977 1.00 98.12 96 SER A O 1
ATOM 753 N N . PHE A 1 97 ? -5.259 -2.501 -8.411 1.00 98.00 97 PHE A N 1
ATOM 754 C CA . PHE A 1 97 ? -4.775 -3.579 -9.261 1.00 98.00 97 PHE A CA 1
ATOM 755 C C . PHE A 1 97 ? -5.405 -4.912 -8.854 1.00 98.00 97 PHE A C 1
ATOM 757 O O . PHE A 1 97 ? -5.787 -5.116 -7.700 1.00 98.00 97 PHE A O 1
ATOM 764 N N . VAL A 1 98 ? -5.505 -5.823 -9.819 1.00 96.62 98 VAL A N 1
ATOM 765 C CA . VAL A 1 98 ? -6.046 -7.186 -9.657 1.00 96.62 98 VAL A CA 1
ATOM 766 C C . VAL A 1 98 ? -4.970 -8.266 -9.817 1.00 96.62 98 VAL A C 1
ATOM 768 O O . VAL A 1 98 ? -5.110 -9.353 -9.267 1.00 96.62 98 VAL A O 1
ATOM 771 N N . GLY A 1 99 ? -3.864 -7.958 -10.496 1.00 92.38 99 GLY A N 1
ATOM 772 C CA . GLY A 1 99 ? -2.744 -8.872 -10.702 1.00 92.38 99 GLY A CA 1
ATOM 773 C C . GLY A 1 99 ? -1.583 -8.196 -11.437 1.00 92.38 99 GLY A C 1
ATOM 774 O O . GLY A 1 99 ? -1.728 -7.053 -11.867 1.00 92.38 99 GLY A O 1
ATOM 775 N N . PRO A 1 100 ? -0.439 -8.886 -11.594 1.00 90.25 100 PRO A N 1
ATOM 776 C CA . PRO A 1 100 ? 0.813 -8.285 -12.063 1.00 90.25 100 PRO A CA 1
ATOM 777 C C . PRO A 1 100 ? 0.823 -7.959 -13.561 1.00 90.25 100 PRO A C 1
ATOM 779 O O . PRO A 1 100 ? 1.573 -7.080 -13.982 1.00 90.25 100 PRO A O 1
ATOM 782 N N . ASP A 1 101 ? 0.008 -8.667 -14.346 1.00 91.25 101 ASP A N 1
ATOM 783 C CA . ASP A 1 101 ? -0.070 -8.533 -15.805 1.00 91.25 101 ASP A CA 1
ATOM 784 C C . ASP A 1 101 ? -1.183 -7.572 -16.257 1.00 91.25 101 ASP A C 1
ATOM 786 O O . ASP A 1 101 ? -1.299 -7.264 -17.444 1.00 91.25 101 ASP A O 1
ATOM 790 N N . GLU A 1 102 ? -2.008 -7.100 -15.321 1.00 92.31 102 GLU A N 1
ATOM 791 C CA . GLU A 1 102 ? -3.091 -6.163 -15.602 1.00 92.31 102 GLU A CA 1
ATOM 792 C C . GLU A 1 102 ? -2.646 -4.725 -15.360 1.00 92.31 102 GLU A C 1
ATOM 794 O O . GLU A 1 102 ? -1.891 -4.425 -14.431 1.00 92.31 102 GLU A O 1
ATOM 799 N N . GLU A 1 103 ? -3.119 -3.817 -16.214 1.00 95.75 103 GLU A N 1
ATOM 800 C CA . GLU A 1 103 ? -2.800 -2.404 -16.070 1.00 95.75 103 GLU A CA 1
ATOM 801 C C . GLU A 1 103 ? -3.479 -1.859 -14.804 1.00 95.75 103 GLU A C 1
ATOM 803 O O . GLU A 1 103 ? -4.705 -1.964 -14.685 1.00 95.75 103 GLU A O 1
ATOM 808 N N . PRO A 1 104 ? -2.723 -1.260 -13.866 1.00 97.31 104 PRO A N 1
ATOM 809 C CA . PRO A 1 104 ? -3.319 -0.586 -12.726 1.00 97.31 104 PRO A CA 1
ATOM 810 C C . PRO A 1 104 ? -4.274 0.506 -13.197 1.00 97.31 104 PRO A C 1
ATOM 812 O O . PRO A 1 104 ? -3.960 1.273 -14.109 1.00 97.31 104 PRO A O 1
ATOM 815 N N . VAL A 1 105 ? -5.427 0.608 -12.547 1.00 97.62 105 VAL A N 1
ATOM 816 C CA . VAL A 1 105 ? -6.417 1.644 -12.848 1.00 97.62 105 VAL A CA 1
ATOM 817 C C . VAL A 1 105 ? -6.439 2.674 -11.736 1.00 97.62 105 VAL A C 1
ATOM 819 O O . VAL A 1 105 ? -6.201 2.363 -10.570 1.00 97.62 105 VAL A O 1
ATOM 822 N N . GLU A 1 106 ? -6.707 3.924 -12.089 1.00 97.56 106 GLU A N 1
ATOM 823 C CA . GLU A 1 106 ? -6.903 4.964 -11.090 1.00 97.56 106 GLU A CA 1
ATOM 824 C C . GLU A 1 106 ? -8.114 4.610 -10.218 1.00 97.56 106 GLU A C 1
ATOM 826 O O . GLU A 1 106 ? -9.216 4.384 -10.717 1.00 97.56 106 GLU A O 1
ATOM 831 N N . TYR A 1 107 ? -7.892 4.553 -8.909 1.00 96.44 107 TYR A N 1
ATOM 832 C CA . TYR A 1 107 ? -8.904 4.215 -7.918 1.00 96.44 107 TYR A CA 1
ATOM 833 C C . TYR A 1 107 ? -9.493 5.468 -7.271 1.00 96.44 107 TYR A C 1
ATOM 835 O O . TYR A 1 107 ? -10.712 5.583 -7.140 1.00 96.44 107 TYR A O 1
ATOM 843 N N . LEU A 1 108 ? -8.638 6.416 -6.867 1.00 95.62 108 LEU A N 1
ATOM 844 C CA . LEU A 1 108 ? -9.072 7.721 -6.369 1.00 95.62 108 LEU A CA 1
ATOM 845 C C . LEU A 1 108 ? -7.962 8.775 -6.483 1.00 95.62 108 LEU A C 1
ATOM 847 O O . LEU A 1 108 ? -6.778 8.441 -6.519 1.00 95.62 108 LEU A O 1
ATOM 851 N N . ARG A 1 109 ? -8.356 10.048 -6.448 1.00 94.94 109 ARG A N 1
ATOM 852 C CA . ARG A 1 109 ? -7.460 11.198 -6.265 1.00 94.94 109 ARG A CA 1
ATOM 853 C C . ARG A 1 109 ? -7.815 11.919 -4.981 1.00 94.94 109 ARG A C 1
ATOM 855 O O . ARG A 1 109 ? -8.999 12.142 -4.720 1.00 94.94 109 ARG A O 1
ATOM 862 N N . MET A 1 110 ? -6.815 12.256 -4.178 1.00 91.25 110 MET A N 1
ATOM 863 C CA . MET A 1 110 ? -7.013 13.001 -2.935 1.00 91.25 110 MET A CA 1
ATOM 864 C C . MET A 1 110 ? -5.941 14.030 -2.724 1.00 91.25 110 MET A C 1
ATOM 866 O O . MET A 1 110 ? -4.793 13.770 -3.145 1.00 91.25 110 MET A O 1
#